Protein AF-A0AAV8Z8L3-F1 (afdb_monomer_lite)

pLDDT: mean 83.29, std 12.84, range [48.53, 96.62]

InterPro domains:
  IPR011016 Zinc finger, RING-CH-type [PF12906] (12-58)
  IPR011016 Zinc finger, RING-CH-type [PS51292] (4-65)
  IPR011016 Zinc finger, RING-CH-type [SM00744] (11-59)
  IPR013083 Zinc finger, RING/FYVE/PHD-type [G3DSA:3.30.40.10] (1-70)

Secondary structure (DSSP, 8-state):
----------B-TTT--B--SSS-EE--S---GGGG-EEHHHHHHHHHHH--SB-TTT-PBP-------TT--SS--HHHHHHHHHHHHHHHHHHHHHHHHHHHHHHHHHHHHHHHH--

Radius of gyration: 32.89 Å; chains: 1; bounding box: 96×31×73 Å

Structure (mmCIF, N/CA/C/O backbone):
data_AF-A0AAV8Z8L3-F1
#
_entry.id   AF-A0AAV8Z8L3-F1
#
loop_
_atom_site.group_PDB
_atom_site.id
_atom_site.type_symbol
_atom_site.label_atom_id
_atom_site.label_alt_id
_atom_site.label_comp_id
_atom_site.label_asym_id
_atom_site.label_entity_id
_atom_site.label_seq_id
_atom_site.pdbx_PDB_ins_code
_atom_site.Cartn_x
_atom_site.Cartn_y
_atom_site.Cartn_z
_atom_site.occupancy
_atom_site.B_iso_or_equiv
_atom_site.auth_seq_id
_atom_site.auth_comp_id
_atom_site.auth_asym_id
_atom_site.auth_atom_id
_atom_site.pdbx_PDB_model_num
ATOM 1 N N . MET A 1 1 ? -46.741 10.406 23.860 1.00 54.00 1 MET A N 1
ATOM 2 C CA . MET A 1 1 ? -45.424 9.819 24.178 1.00 54.00 1 MET A CA 1
ATOM 3 C C . MET A 1 1 ? -45.248 8.642 23.244 1.00 54.00 1 MET A C 1
ATOM 5 O O . MET A 1 1 ? -46.068 7.737 23.298 1.00 54.00 1 MET A O 1
ATOM 9 N N . MET A 1 2 ? -44.289 8.732 22.327 1.00 53.88 2 MET A N 1
ATOM 10 C CA . MET A 1 2 ? -43.944 7.680 21.370 1.00 53.88 2 MET A CA 1
ATOM 11 C C . MET A 1 2 ? -42.440 7.464 21.553 1.00 53.88 2 MET A C 1
ATOM 13 O O . MET A 1 2 ? -41.637 8.241 21.046 1.00 53.88 2 MET A O 1
ATOM 17 N N . ASP A 1 3 ? -42.080 6.503 22.395 1.00 55.12 3 ASP A N 1
ATOM 18 C CA . ASP A 1 3 ? -40.710 6.010 22.525 1.00 55.12 3 ASP A CA 1
ATOM 19 C C . ASP A 1 3 ? -40.497 4.872 21.516 1.00 55.12 3 ASP A C 1
ATOM 21 O O . ASP A 1 3 ? -41.433 4.127 21.230 1.00 55.12 3 ASP A O 1
ATOM 25 N N . SER A 1 4 ? -39.249 4.718 21.055 1.00 57.56 4 SER A N 1
ATOM 26 C CA . SER A 1 4 ? -38.677 3.641 20.217 1.00 57.56 4 SER A CA 1
ATOM 27 C C . SER A 1 4 ? -38.770 3.771 18.685 1.00 57.56 4 SER A C 1
ATOM 29 O O . SER A 1 4 ? -39.607 3.159 18.046 1.00 57.56 4 SER A O 1
ATOM 31 N N . GLU A 1 5 ? -37.843 4.541 18.102 1.00 48.53 5 GLU A N 1
ATOM 32 C CA . GLU A 1 5 ? -36.784 4.047 17.193 1.00 48.53 5 GLU A CA 1
ATOM 33 C C . GLU A 1 5 ? -35.684 5.122 17.139 1.00 48.53 5 GLU A C 1
ATOM 35 O O . GLU A 1 5 ? -35.530 5.861 16.170 1.00 48.53 5 GLU A O 1
ATOM 40 N N . VAL A 1 6 ? -34.922 5.272 18.230 1.00 49.34 6 VAL A N 1
ATOM 41 C CA . VAL A 1 6 ? -33.631 5.962 18.129 1.00 49.34 6 VAL A CA 1
ATOM 42 C C . VAL A 1 6 ? -32.754 5.022 17.318 1.00 49.34 6 VAL A C 1
ATOM 44 O O . VAL A 1 6 ? -32.194 4.073 17.867 1.00 49.34 6 VAL A O 1
ATOM 47 N N . SER A 1 7 ? -32.684 5.244 16.006 1.00 52.16 7 SER A N 1
ATOM 48 C CA . SER A 1 7 ? -31.630 4.703 15.161 1.00 52.16 7 SER A CA 1
ATOM 49 C C . SER A 1 7 ? -30.315 5.184 15.763 1.00 52.16 7 SER A C 1
ATOM 51 O O . SER A 1 7 ? -29.852 6.290 15.489 1.00 52.16 7 SER A O 1
ATOM 53 N N . ASN A 1 8 ? -29.760 4.390 16.676 1.00 58.81 8 ASN A N 1
ATOM 54 C CA . ASN A 1 8 ? -28.467 4.616 17.296 1.00 58.81 8 ASN A CA 1
ATOM 55 C C . ASN A 1 8 ? -27.415 4.273 16.241 1.00 58.81 8 ASN A C 1
ATOM 57 O O . ASN A 1 8 ? -26.726 3.260 16.330 1.00 58.81 8 ASN A O 1
ATOM 61 N N . ALA A 1 9 ? -27.426 5.054 15.159 1.00 73.94 9 ALA A N 1
ATOM 62 C CA . ALA A 1 9 ? -26.503 4.930 14.062 1.00 73.94 9 ALA A CA 1
ATOM 63 C C . ALA A 1 9 ? -25.121 5.126 14.662 1.00 73.94 9 ALA A C 1
ATOM 65 O O . ALA A 1 9 ? -24.830 6.143 15.298 1.00 73.94 9 ALA A O 1
ATOM 66 N N . ASP A 1 10 ? -24.289 4.105 14.518 1.00 87.31 10 ASP A N 1
ATOM 67 C CA . ASP A 1 10 ? -22.917 4.195 14.958 1.00 87.31 10 ASP A CA 1
ATOM 68 C C . ASP A 1 10 ? -22.260 5.385 14.243 1.00 87.31 10 ASP A C 1
ATOM 70 O O . ASP A 1 10 ? -22.430 5.585 13.039 1.00 87.31 10 ASP A O 1
ATOM 74 N N . ILE A 1 11 ? -21.536 6.213 14.997 1.00 92.44 11 ILE A N 1
ATOM 75 C CA . ILE A 1 11 ? -20.855 7.405 14.481 1.00 92.44 11 ILE A CA 1
ATOM 76 C C . ILE A 1 11 ? -19.347 7.251 14.622 1.00 92.44 11 ILE A C 1
ATOM 78 O O . ILE A 1 11 ? -18.839 6.666 15.578 1.00 92.44 11 ILE A O 1
ATOM 82 N N . CYS A 1 12 ? -18.593 7.828 13.692 1.00 93.69 12 CYS A N 1
ATOM 83 C CA . CYS A 1 12 ? -17.138 7.835 13.773 1.00 93.69 12 CYS A CA 1
ATOM 84 C C . CYS A 1 12 ? -16.642 8.658 14.972 1.00 93.69 12 CYS A C 1
ATOM 86 O O . CYS A 1 12 ? -16.905 9.860 15.050 1.00 93.69 12 CYS A O 1
ATOM 88 N N . ARG A 1 13 ? -15.779 8.075 15.816 1.00 92.06 13 ARG A N 1
ATOM 89 C CA . ARG A 1 13 ? -15.190 8.756 16.990 1.00 92.06 13 ARG A CA 1
ATOM 90 C C . ARG A 1 13 ? -14.388 10.028 16.666 1.00 92.06 13 ARG A C 1
ATOM 92 O O . ARG A 1 13 ? -14.223 10.880 17.530 1.00 92.06 13 ARG A O 1
ATOM 99 N N . VAL A 1 14 ? -13.854 10.135 15.442 1.00 91.88 14 VAL A N 1
ATOM 100 C CA . VAL A 1 14 ? -13.010 11.262 14.996 1.00 91.88 14 VAL A CA 1
ATOM 101 C C . VAL A 1 14 ? -13.840 12.382 14.366 1.00 91.88 14 VAL A C 1
ATOM 103 O O . VAL A 1 14 ? -13.852 13.494 14.879 1.00 91.88 14 VAL A O 1
ATOM 106 N N . CYS A 1 15 ? -14.543 12.107 13.262 1.00 93.88 15 CYS A N 1
ATOM 107 C CA . CYS A 1 15 ? -15.282 13.134 12.520 1.00 93.88 15 CYS A CA 1
ATOM 108 C C . CYS A 1 15 ? -16.745 13.306 12.952 1.00 93.88 15 CYS A C 1
ATOM 110 O O . CYS A 1 15 ? -17.406 14.209 12.453 1.00 93.88 15 CYS A O 1
ATOM 112 N N . ARG A 1 16 ? -17.256 12.453 13.855 1.00 92.06 16 ARG A N 1
ATOM 113 C CA . ARG A 1 16 ? -18.640 12.485 14.367 1.00 92.06 16 ARG A CA 1
ATOM 114 C C . ARG A 1 16 ? -19.719 12.368 13.284 1.00 92.06 16 ARG A C 1
ATOM 116 O O . ARG A 1 16 ? -20.827 12.850 13.466 1.00 92.06 16 ARG A O 1
ATOM 123 N N . SER A 1 17 ? -19.387 11.734 12.163 1.00 91.88 17 SER A N 1
ATOM 124 C CA . SER A 1 17 ? -20.322 11.450 11.070 1.00 91.88 17 SER A CA 1
ATOM 125 C C . SER A 1 17 ? -20.689 9.970 11.062 1.00 91.88 17 SER A C 1
ATOM 127 O O . SER A 1 17 ? -19.863 9.136 11.448 1.00 91.88 17 SER A O 1
ATOM 129 N N . GLU A 1 18 ? -21.898 9.670 10.604 1.00 92.50 18 GLU A N 1
ATOM 130 C CA . GLU A 1 18 ? -22.384 8.311 10.353 1.00 92.50 18 GLU A CA 1
ATOM 131 C C . GLU A 1 18 ? -21.614 7.645 9.204 1.00 92.50 18 GLU A C 1
ATOM 133 O O . GLU A 1 18 ? -21.018 8.319 8.356 1.00 92.50 18 GLU A O 1
ATOM 138 N N . GLY A 1 19 ? -21.624 6.313 9.190 1.00 89.38 19 GLY A N 1
ATOM 139 C CA . GLY A 1 19 ? -21.077 5.523 8.092 1.00 89.38 19 GLY A CA 1
ATOM 140 C C . GLY A 1 19 ? -22.042 5.478 6.916 1.00 89.38 19 GLY A C 1
ATOM 141 O O . GLY A 1 19 ? -23.221 5.187 7.091 1.00 89.38 19 GLY A O 1
ATOM 142 N N . VAL A 1 20 ? -21.531 5.714 5.711 1.00 89.12 20 VAL A N 1
ATOM 143 C CA . VAL A 1 20 ? -22.289 5.581 4.455 1.00 89.12 20 VAL A CA 1
ATOM 144 C C . VAL A 1 20 ? -21.739 4.417 3.633 1.00 89.12 20 VAL A C 1
ATOM 146 O O . VAL A 1 20 ? -20.626 3.966 3.884 1.00 89.12 20 VAL A O 1
ATOM 149 N N . ALA A 1 21 ? -22.486 3.924 2.641 1.00 86.44 21 ALA A N 1
ATOM 150 C CA . ALA A 1 21 ? -22.069 2.767 1.834 1.00 86.44 21 ALA A CA 1
ATOM 151 C C . ALA A 1 21 ? -20.683 2.939 1.177 1.00 86.44 21 ALA A C 1
ATOM 153 O O . ALA A 1 21 ? -19.920 1.982 1.098 1.00 86.44 21 ALA A O 1
ATOM 154 N N . ASP A 1 22 ? -20.349 4.163 0.760 1.00 88.38 22 ASP A N 1
ATOM 155 C CA . ASP A 1 22 ? -19.051 4.516 0.164 1.00 88.38 22 ASP A CA 1
ATOM 156 C C . ASP A 1 22 ? -17.939 4.724 1.212 1.00 88.38 22 ASP A C 1
ATOM 158 O O . ASP A 1 22 ? -16.761 4.480 0.964 1.00 88.38 22 ASP A O 1
ATOM 162 N N . ARG A 1 23 ? -18.318 5.117 2.434 1.00 88.06 23 ARG A N 1
ATOM 163 C CA . ARG A 1 23 ? -17.401 5.356 3.553 1.00 88.06 23 ARG A CA 1
ATOM 164 C C . ARG A 1 23 ? -17.905 4.667 4.824 1.00 88.06 23 ARG A C 1
ATOM 166 O O . ARG A 1 23 ? -18.388 5.341 5.739 1.00 88.06 23 ARG A O 1
ATOM 173 N N . PRO A 1 24 ? -17.819 3.329 4.890 1.00 90.75 24 PRO A N 1
ATOM 174 C CA . PRO A 1 24 ? -18.330 2.568 6.022 1.00 90.75 24 PRO A CA 1
ATOM 175 C C . PRO A 1 24 ? -17.507 2.786 7.301 1.00 90.75 24 PRO A C 1
ATOM 177 O O . PRO A 1 24 ? -16.336 3.186 7.278 1.00 90.75 24 PRO A O 1
ATOM 180 N N . LEU A 1 25 ? -18.143 2.509 8.441 1.00 91.44 25 LEU A N 1
ATOM 181 C CA . LEU A 1 25 ? -17.509 2.490 9.759 1.00 91.44 25 LEU A CA 1
ATOM 182 C C . LEU A 1 25 ? -16.976 1.096 10.075 1.00 91.44 25 LEU A C 1
ATOM 184 O O . LEU A 1 25 ? -17.617 0.090 9.785 1.00 91.44 25 LEU A O 1
ATOM 188 N N . PHE A 1 26 ? -15.829 1.049 10.745 1.00 90.06 26 PHE A N 1
ATOM 189 C CA . PHE A 1 26 ? -15.189 -0.194 11.165 1.00 90.06 26 PHE A CA 1
ATOM 190 C C . PHE A 1 26 ? -14.803 -0.143 12.642 1.00 90.06 26 PHE A C 1
ATOM 192 O O . PHE A 1 26 ? -14.708 0.934 13.234 1.00 90.06 26 PHE A O 1
ATOM 199 N N . HIS A 1 27 ? -14.536 -1.317 13.218 1.00 90.38 27 HIS A N 1
ATOM 200 C CA . HIS A 1 27 ? -14.110 -1.490 14.607 1.00 90.38 27 HIS A CA 1
ATOM 201 C C . HIS A 1 27 ? -12.676 -2.065 14.691 1.00 90.38 27 HIS A C 1
ATOM 203 O O . HIS A 1 27 ? -12.470 -3.259 14.904 1.00 90.38 27 HIS A O 1
ATOM 209 N N . PRO A 1 28 ? -11.628 -1.242 14.515 1.00 90.00 28 PRO A N 1
ATOM 210 C CA . PRO A 1 28 ? -10.243 -1.713 14.415 1.00 90.00 28 PRO A CA 1
ATOM 211 C C . PRO A 1 28 ? -9.615 -2.067 15.777 1.00 90.00 28 PRO A C 1
ATOM 213 O O . PRO A 1 28 ? -8.438 -2.418 15.843 1.00 90.00 28 PRO A O 1
ATOM 216 N N . CYS A 1 29 ? -10.354 -1.914 16.878 1.00 90.69 29 CYS A N 1
ATOM 217 C CA . CYS A 1 29 ? -9.889 -2.179 18.233 1.00 90.69 29 CYS A CA 1
ATOM 218 C C . CYS A 1 29 ? -10.984 -2.832 19.085 1.00 90.69 29 CYS A C 1
ATOM 220 O O . CYS A 1 29 ? -12.162 -2.817 18.740 1.00 90.69 29 CYS A O 1
ATOM 222 N N . ILE A 1 30 ? -10.585 -3.356 20.243 1.00 90.12 30 ILE A N 1
ATOM 223 C CA . ILE A 1 30 ? -11.469 -4.040 21.201 1.00 90.12 30 ILE A CA 1
ATOM 224 C C . ILE A 1 30 ? -12.216 -3.087 22.152 1.00 90.12 30 ILE A C 1
ATOM 226 O O . ILE A 1 30 ? -12.691 -3.508 23.203 1.00 90.12 30 ILE A O 1
ATOM 230 N N . CYS A 1 31 ? -12.272 -1.790 21.838 1.00 90.75 31 CYS A N 1
ATOM 231 C CA . CYS A 1 31 ? -13.021 -0.846 22.666 1.00 90.75 31 CYS A CA 1
ATOM 232 C C . CYS A 1 31 ? -14.524 -1.166 22.634 1.00 90.75 31 CYS A C 1
ATOM 234 O O . CYS A 1 31 ? -15.043 -1.710 21.659 1.00 90.75 31 CYS A O 1
ATOM 236 N N . THR A 1 32 ? -15.233 -0.804 23.698 1.00 90.00 32 THR A N 1
ATOM 237 C CA . THR A 1 32 ? -16.680 -1.009 23.828 1.00 90.00 32 THR A CA 1
ATOM 238 C C . THR A 1 32 ? -17.442 0.303 23.628 1.00 90.00 32 THR A C 1
ATOM 240 O O . THR A 1 32 ? -16.879 1.391 23.732 1.00 90.00 32 THR A O 1
ATOM 243 N N . GLY A 1 33 ? -18.735 0.212 23.306 1.00 88.00 33 GLY A N 1
ATOM 244 C CA . GLY A 1 33 ? -19.578 1.385 23.048 1.00 88.00 33 GLY A CA 1
ATOM 245 C C . GLY A 1 33 ? -19.270 2.088 21.721 1.00 88.00 33 GLY A C 1
ATOM 246 O O . GLY A 1 33 ? -18.736 1.480 20.794 1.00 88.00 33 GLY A O 1
ATOM 247 N N . SER A 1 34 ? -19.612 3.375 21.629 1.00 86.69 34 SER A N 1
ATOM 248 C CA . SER A 1 34 ? -19.504 4.180 20.401 1.00 86.69 34 SER A CA 1
ATOM 249 C C . SER A 1 34 ? -18.064 4.506 19.990 1.00 86.69 34 SER A C 1
ATOM 251 O O . SER A 1 34 ? -17.800 4.790 18.825 1.00 86.69 34 SER A O 1
ATOM 253 N N . ILE A 1 35 ? -17.100 4.422 20.913 1.00 89.00 35 ILE A N 1
ATOM 254 C CA . ILE A 1 35 ? -15.705 4.802 20.642 1.00 89.00 35 ILE A CA 1
ATOM 255 C C . ILE A 1 35 ? -14.953 3.794 19.766 1.00 89.00 35 ILE A C 1
ATOM 257 O O . ILE A 1 35 ? -13.874 4.105 19.260 1.00 89.00 35 ILE A O 1
ATOM 261 N N . LYS A 1 36 ? -15.510 2.592 19.578 1.00 90.81 36 LYS A N 1
ATOM 262 C CA . LYS A 1 36 ? -14.925 1.555 18.722 1.00 90.81 36 LYS A CA 1
ATOM 263 C C . LYS A 1 36 ? -15.056 1.877 17.233 1.00 90.81 36 LYS A C 1
ATOM 265 O O . LYS A 1 36 ? -14.255 1.378 16.452 1.00 90.81 36 LYS A O 1
ATOM 270 N N . TRP A 1 37 ? -16.028 2.707 16.848 1.00 92.19 37 TRP A N 1
ATOM 271 C CA . TRP A 1 37 ? -16.361 2.977 15.451 1.00 92.19 37 TRP A CA 1
ATOM 272 C C . TRP A 1 37 ? -15.539 4.121 14.862 1.00 92.19 37 TRP A C 1
ATOM 274 O O . TRP A 1 37 ? -15.441 5.217 15.425 1.00 92.19 37 TRP A O 1
ATOM 284 N N . ILE A 1 38 ? -14.939 3.878 13.698 1.00 92.56 38 ILE A N 1
ATOM 285 C CA . ILE A 1 38 ? -14.115 4.860 12.989 1.00 92.56 38 ILE A CA 1
ATOM 286 C C . ILE A 1 38 ? -14.105 4.579 11.482 1.00 92.56 38 ILE A C 1
ATOM 288 O O . ILE A 1 38 ? -14.122 3.426 11.056 1.00 92.56 38 ILE A O 1
ATOM 292 N N . HIS A 1 39 ? -14.055 5.632 10.664 1.00 93.25 39 HIS A N 1
ATOM 293 C CA . HIS A 1 39 ? -13.827 5.490 9.223 1.00 93.25 39 HIS A CA 1
ATOM 294 C C . HIS A 1 39 ? -12.385 5.067 8.932 1.00 93.25 39 HIS A C 1
ATOM 296 O O . HIS A 1 39 ? -11.456 5.496 9.624 1.00 93.25 39 HIS A O 1
ATOM 302 N N . GLN A 1 40 ? -12.181 4.321 7.845 1.00 90.56 40 GLN A N 1
ATOM 303 C CA . GLN A 1 40 ? -10.847 3.919 7.390 1.00 90.56 40 GLN A CA 1
ATOM 304 C C . GLN A 1 40 ? -9.918 5.131 7.187 1.00 90.56 40 GLN A C 1
ATOM 306 O O . GLN A 1 40 ? -8.796 5.153 7.691 1.00 90.56 40 GLN A O 1
ATOM 311 N N . GLU A 1 41 ? -10.405 6.177 6.518 1.00 91.62 41 GLU A N 1
ATOM 312 C CA . GLU A 1 41 ? -9.661 7.420 6.273 1.00 91.62 41 GLU A CA 1
ATOM 313 C C . GLU A 1 41 ? -9.305 8.155 7.568 1.00 91.62 41 GLU A C 1
ATOM 315 O O . GLU A 1 41 ? -8.159 8.560 7.765 1.00 91.62 41 GLU A O 1
ATOM 320 N N . CYS A 1 42 ? -10.275 8.294 8.481 1.00 92.69 42 CYS A N 1
ATOM 321 C CA . CYS A 1 42 ? -10.068 8.961 9.763 1.00 92.69 42 CYS A CA 1
ATOM 322 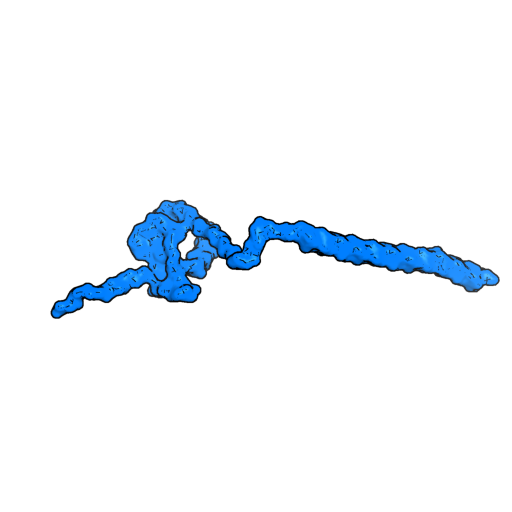C C . CYS A 1 42 ? -9.026 8.229 10.612 1.00 92.69 42 CYS A C 1
ATOM 324 O O . CYS A 1 42 ? -8.195 8.873 11.249 1.00 92.69 42 CYS A O 1
ATOM 326 N N . LEU A 1 43 ? -9.047 6.894 10.605 1.00 91.94 43 LEU A N 1
ATOM 327 C CA . LEU A 1 43 ? -8.057 6.081 11.301 1.00 91.94 43 LEU A CA 1
ATOM 328 C C . LEU A 1 43 ? -6.665 6.242 10.680 1.00 91.94 43 LEU A C 1
ATOM 330 O O . LEU A 1 43 ? -5.703 6.484 11.407 1.00 91.94 43 LEU A O 1
ATOM 334 N N . MET A 1 44 ? -6.548 6.166 9.351 1.00 90.81 44 MET A N 1
ATOM 335 C CA . MET A 1 44 ? -5.271 6.370 8.655 1.00 90.81 44 MET A CA 1
ATOM 336 C C . MET A 1 44 ? -4.688 7.757 8.930 1.00 90.81 44 MET A C 1
ATOM 338 O O . MET A 1 44 ? -3.503 7.876 9.247 1.00 90.81 44 MET A O 1
ATOM 342 N N . GLN A 1 45 ? -5.516 8.798 8.870 1.00 92.12 45 GLN A N 1
ATOM 343 C CA . GLN A 1 45 ? -5.089 10.163 9.160 1.00 92.12 45 GLN A CA 1
ATOM 344 C C . GLN A 1 45 ? -4.666 10.324 10.626 1.00 92.12 45 GLN A C 1
ATOM 346 O O . GLN A 1 45 ? -3.628 10.921 10.913 1.00 92.12 45 GLN A O 1
ATOM 351 N N . TRP A 1 46 ? -5.418 9.732 11.557 1.00 90.75 46 TRP A N 1
ATOM 352 C CA . TRP A 1 46 ? -5.075 9.725 12.977 1.00 90.75 46 TRP A CA 1
ATOM 353 C C . TRP A 1 46 ? -3.720 9.061 13.251 1.00 90.75 46 TRP A C 1
ATOM 355 O O . TRP A 1 46 ? -2.895 9.617 13.979 1.00 90.75 46 TRP A O 1
ATOM 365 N N . MET A 1 47 ? -3.450 7.896 12.655 1.00 90.81 47 MET A N 1
ATOM 366 C CA . MET A 1 47 ? -2.163 7.202 12.807 1.00 90.81 47 MET A CA 1
ATOM 367 C C . MET A 1 47 ? -1.003 8.008 12.218 1.00 90.81 47 MET A C 1
ATOM 369 O O . MET A 1 47 ? 0.064 8.070 12.826 1.00 90.81 47 MET A O 1
ATOM 373 N N . ARG A 1 48 ? -1.214 8.675 11.073 1.00 89.75 48 ARG A N 1
ATOM 374 C CA . ARG A 1 48 ? -0.205 9.550 10.452 1.00 89.75 48 ARG A CA 1
ATOM 375 C C . ARG A 1 48 ? 0.195 10.703 11.371 1.00 89.75 48 ARG A C 1
ATOM 377 O O . ARG A 1 48 ? 1.385 10.965 11.518 1.00 89.75 48 ARG A O 1
ATOM 384 N N . TYR A 1 49 ? -0.773 11.360 12.012 1.00 91.44 49 TYR A N 1
ATOM 385 C CA . TYR A 1 49 ? -0.489 12.463 12.935 1.00 91.44 49 TYR A CA 1
ATOM 386 C C . TYR A 1 49 ? 0.076 11.995 14.278 1.00 91.44 49 TYR A C 1
ATOM 388 O O . TYR A 1 49 ? 1.051 12.559 14.768 1.00 91.44 49 TYR A O 1
ATOM 396 N N . SER A 1 50 ? -0.520 10.964 14.880 1.00 91.00 50 SER A N 1
ATOM 397 C CA . SER A 1 50 ? -0.123 10.483 16.211 1.00 91.00 50 SER A CA 1
ATOM 398 C C . SER A 1 50 ? 1.156 9.642 16.202 1.00 91.00 50 SER A C 1
ATOM 400 O O . SER A 1 50 ? 1.774 9.479 17.253 1.00 91.00 50 SER A O 1
ATOM 402 N N . ARG A 1 51 ? 1.558 9.106 15.038 1.00 88.88 51 ARG A N 1
ATOM 403 C CA . ARG A 1 51 ? 2.642 8.119 14.870 1.00 88.88 51 ARG A CA 1
ATOM 404 C C . ARG A 1 51 ? 2.473 6.872 15.751 1.00 88.88 51 ARG A C 1
ATOM 406 O O . ARG A 1 51 ? 3.456 6.255 16.154 1.00 88.88 51 ARG A O 1
ATOM 413 N N . LYS A 1 52 ? 1.227 6.501 16.060 1.00 88.00 52 LYS A N 1
ATOM 414 C CA . LYS A 1 52 ? 0.881 5.323 16.868 1.00 88.00 52 LYS A CA 1
ATOM 415 C C . LYS A 1 52 ? 0.096 4.320 16.032 1.00 88.00 52 LYS A C 1
ATOM 417 O O . LYS A 1 52 ? -0.911 4.665 15.425 1.00 88.00 52 LYS A O 1
ATOM 422 N N . GLU A 1 53 ? 0.533 3.064 16.062 1.00 87.62 53 GLU A N 1
ATOM 423 C CA . GLU A 1 53 ? -0.125 1.930 15.387 1.00 87.62 53 GLU A CA 1
ATOM 424 C C . GLU A 1 53 ? -1.028 1.111 16.332 1.00 87.62 53 GLU A C 1
ATOM 426 O O . GLU A 1 53 ? -1.444 -0.006 16.024 1.00 87.62 53 GLU A O 1
ATOM 431 N N . TYR A 1 54 ? -1.313 1.650 17.516 1.00 91.00 54 TYR A N 1
ATOM 432 C CA . TYR A 1 54 ? -2.128 1.025 18.550 1.00 91.00 54 TYR A CA 1
ATOM 433 C C . TY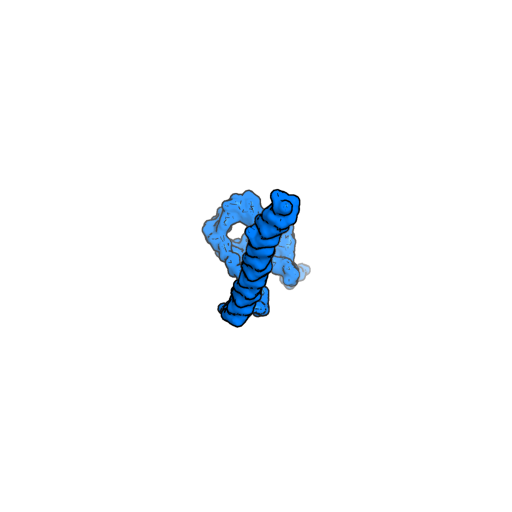R A 1 54 ? -3.222 1.980 19.016 1.00 91.00 54 TYR A C 1
ATOM 435 O O . TYR A 1 54 ? -3.077 3.205 18.970 1.00 91.00 54 TYR A O 1
ATOM 443 N N . CYS A 1 55 ? -4.326 1.411 19.488 1.00 91.19 55 CYS A N 1
ATOM 444 C CA . CYS A 1 55 ? -5.389 2.172 20.116 1.00 91.19 55 CYS A CA 1
ATOM 445 C C . CYS A 1 55 ? -4.887 2.791 21.425 1.00 91.19 55 CYS A C 1
ATOM 447 O O . CYS A 1 55 ? -4.366 2.098 22.292 1.00 91.19 55 CYS A O 1
ATOM 449 N N . GLU A 1 56 ? -5.088 4.094 21.589 1.00 89.62 56 GLU A N 1
ATOM 450 C CA . GLU A 1 56 ? -4.657 4.846 22.774 1.00 89.62 56 GLU A CA 1
ATOM 451 C C . GLU A 1 56 ? -5.435 4.515 24.054 1.00 89.62 56 GLU A C 1
ATOM 453 O O . GLU A 1 56 ? -4.988 4.863 25.140 1.00 89.62 56 GLU A O 1
ATOM 458 N N . LEU A 1 57 ? -6.589 3.854 23.924 1.00 90.75 57 LEU A N 1
ATOM 459 C CA . LEU A 1 57 ? -7.472 3.523 25.042 1.00 90.75 57 LEU A CA 1
ATOM 460 C C . LEU A 1 57 ? -7.260 2.090 25.523 1.00 90.75 57 LEU A C 1
ATOM 462 O O . LEU A 1 57 ? -7.063 1.858 26.708 1.00 90.75 57 LEU A O 1
ATOM 466 N N . CYS A 1 58 ? -7.297 1.124 24.601 1.00 90.81 58 CYS A N 1
ATOM 467 C CA . CYS A 1 58 ? -7.188 -0.295 24.942 1.00 90.81 58 CYS A CA 1
ATOM 468 C C . CYS A 1 58 ? -5.820 -0.917 24.631 1.00 90.81 58 CYS A C 1
ATOM 470 O O . CYS A 1 58 ? -5.621 -2.096 24.903 1.00 90.81 58 CYS A O 1
ATOM 472 N N . GLY A 1 59 ? -4.891 -0.181 24.010 1.00 88.81 59 GLY A N 1
ATOM 473 C CA . GLY A 1 59 ? -3.557 -0.681 23.652 1.00 88.81 59 GLY A CA 1
ATOM 474 C C . GLY A 1 59 ? -3.527 -1.707 22.512 1.00 88.81 59 GLY A C 1
ATOM 475 O O . GLY A 1 59 ? -2.449 -2.131 22.102 1.00 88.81 59 GLY A O 1
ATOM 476 N N . HIS A 1 60 ? -4.680 -2.107 21.966 1.00 89.56 60 HIS A N 1
ATOM 477 C CA . HIS A 1 60 ? -4.748 -3.085 20.882 1.00 89.56 60 HIS A CA 1
ATOM 478 C C . HIS A 1 60 ? -4.132 -2.531 19.591 1.00 89.56 60 HIS A C 1
ATOM 480 O O . HIS A 1 60 ? -4.441 -1.406 19.188 1.00 89.56 60 HIS A O 1
ATOM 486 N N . ARG A 1 61 ? -3.279 -3.324 18.933 1.00 86.62 61 ARG A N 1
ATOM 487 C CA . ARG A 1 61 ? -2.679 -2.969 17.641 1.00 86.62 61 ARG A CA 1
ATOM 488 C C . ARG A 1 61 ? -3.760 -2.962 16.563 1.00 86.62 61 ARG A C 1
ATOM 490 O O . ARG A 1 61 ? -4.523 -3.916 16.456 1.00 86.62 61 ARG A O 1
ATOM 497 N N . PHE A 1 62 ? -3.820 -1.903 15.764 1.00 85.44 62 PHE A N 1
ATOM 498 C CA . PHE A 1 62 ? -4.771 -1.851 14.657 1.00 85.44 62 PHE A CA 1
ATOM 499 C C . PHE A 1 62 ? -4.388 -2.899 13.598 1.00 85.44 62 PHE A C 1
ATOM 501 O O . PHE A 1 62 ? -3.244 -2.931 13.142 1.00 85.44 62 PHE A O 1
ATOM 508 N N . SER A 1 63 ? -5.328 -3.768 13.218 1.00 68.62 63 SER A N 1
ATOM 509 C CA . SER A 1 63 ? -5.117 -4.785 12.179 1.00 68.62 63 SER A CA 1
ATOM 510 C C . SER A 1 63 ? -5.646 -4.276 10.839 1.00 68.62 63 SER A C 1
ATOM 512 O O . SER A 1 63 ? -6.850 -4.080 10.684 1.00 68.62 63 SER A O 1
ATOM 514 N N . PHE A 1 64 ? -4.752 -4.047 9.875 1.00 68.94 64 PHE A N 1
ATOM 515 C CA . PHE A 1 64 ? -5.116 -3.701 8.501 1.00 68.94 64 PHE A CA 1
ATOM 516 C C . PHE A 1 64 ? -4.871 -4.912 7.612 1.00 68.94 64 PHE A C 1
ATOM 518 O O . PHE A 1 64 ? -3.724 -5.271 7.346 1.00 68.94 64 PHE A O 1
ATOM 525 N N . THR A 1 65 ? -5.937 -5.545 7.132 1.00 59.38 65 THR A N 1
ATOM 526 C CA . THR A 1 65 ? -5.824 -6.487 6.019 1.00 59.38 65 THR A CA 1
ATOM 527 C C . THR A 1 65 ? -5.708 -5.674 4.730 1.00 59.38 65 THR A C 1
ATOM 529 O O . THR A 1 65 ? -6.629 -4.909 4.434 1.00 59.38 65 THR A O 1
ATOM 532 N N . PRO A 1 66 ? -4.607 -5.776 3.967 1.00 59.03 66 PRO A N 1
ATOM 533 C CA . PRO A 1 66 ? -4.510 -5.097 2.680 1.00 59.03 66 PRO A CA 1
ATOM 534 C C . PRO A 1 66 ? -5.666 -5.537 1.771 1.00 59.03 66 PRO A C 1
ATOM 536 O O . PRO A 1 66 ? -5.894 -6.731 1.577 1.00 59.03 66 PRO A O 1
ATOM 539 N N . ILE A 1 67 ? -6.399 -4.565 1.223 1.00 61.56 67 ILE A N 1
ATOM 540 C CA . ILE A 1 67 ? -7.413 -4.811 0.195 1.00 61.56 67 ILE A CA 1
ATOM 541 C C . ILE A 1 67 ? -6.656 -5.036 -1.115 1.00 61.56 67 ILE A C 1
ATOM 543 O O . ILE A 1 67 ? -6.255 -4.088 -1.789 1.00 61.56 67 ILE A O 1
ATOM 547 N N . TYR A 1 68 ? -6.392 -6.298 -1.444 1.00 55.09 68 TYR A N 1
ATOM 548 C CA . TYR A 1 68 ? -5.954 -6.668 -2.786 1.00 55.09 68 TYR A CA 1
ATOM 549 C C . TYR A 1 68 ? -7.141 -6.500 -3.737 1.00 55.09 68 TYR A C 1
ATOM 551 O O . TYR A 1 68 ? -8.263 -6.858 -3.377 1.00 55.09 68 TYR A O 1
ATOM 559 N N . SER A 1 69 ? -6.907 -5.948 -4.933 1.00 60.12 69 SER A N 1
ATOM 560 C CA . SER A 1 69 ? -7.926 -5.924 -5.990 1.00 60.12 69 SER A CA 1
ATOM 561 C C . SER A 1 69 ? -8.536 -7.328 -6.129 1.00 60.12 69 SER A C 1
ATOM 563 O O . SER A 1 69 ? -7.768 -8.300 -6.127 1.00 60.12 69 SER A O 1
ATOM 565 N N . PRO A 1 70 ? -9.874 -7.466 -6.220 1.00 63.72 70 PRO A N 1
ATOM 566 C CA . PRO A 1 70 ? -10.533 -8.773 -6.285 1.00 63.72 70 PRO A CA 1
ATOM 567 C C . PRO A 1 70 ? -10.020 -9.643 -7.445 1.00 63.72 70 PRO A C 1
ATOM 569 O O . PRO A 1 70 ? -10.056 -10.868 -7.348 1.00 63.72 70 PRO A O 1
ATOM 572 N N . ASP A 1 71 ? -9.449 -9.022 -8.482 1.00 62.78 71 ASP A N 1
ATOM 573 C CA . ASP A 1 71 ? -8.873 -9.680 -9.658 1.00 62.78 71 ASP A CA 1
ATOM 574 C C . ASP A 1 71 ? -7.356 -9.924 -9.572 1.00 62.78 71 ASP A C 1
ATOM 576 O O . ASP A 1 71 ? -6.677 -10.020 -10.595 1.00 62.78 71 ASP A O 1
ATOM 580 N N . MET A 1 72 ? -6.772 -10.023 -8.371 1.00 63.22 72 MET A N 1
ATOM 581 C CA . MET A 1 72 ? -5.355 -10.380 -8.248 1.00 63.22 72 MET A CA 1
ATOM 582 C C . MET A 1 72 ? -5.160 -11.911 -8.255 1.00 63.22 72 MET A C 1
ATOM 584 O O . MET A 1 72 ? -5.518 -12.589 -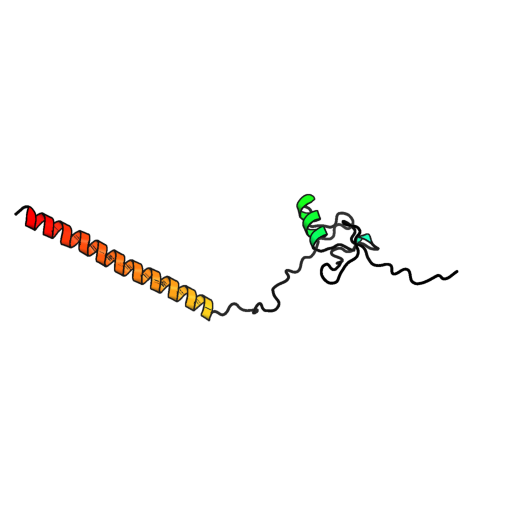7.284 1.00 63.22 72 MET A O 1
ATOM 588 N N . PRO A 1 73 ? -4.552 -12.501 -9.306 1.00 64.00 73 PRO A N 1
ATOM 589 C CA . PRO A 1 73 ? -4.278 -13.931 -9.332 1.00 64.00 73 PRO A CA 1
ATOM 590 C C . PRO A 1 73 ? -3.256 -14.299 -8.247 1.00 64.00 73 PRO A C 1
ATOM 592 O O . PRO A 1 73 ? -2.185 -13.708 -8.147 1.00 64.00 73 PRO A O 1
ATOM 595 N N . ARG A 1 74 ? -3.552 -15.347 -7.462 1.00 60.91 74 ARG A N 1
ATOM 596 C CA . ARG A 1 74 ? -2.724 -15.837 -6.331 1.00 60.91 74 ARG A CA 1
ATOM 597 C C . ARG A 1 74 ? -1.300 -16.295 -6.699 1.00 60.91 74 ARG A C 1
ATOM 599 O O . ARG A 1 74 ? -0.548 -16.717 -5.828 1.00 60.91 74 ARG A O 1
ATOM 606 N N . ARG A 1 75 ? -0.948 -16.286 -7.983 1.00 72.81 75 ARG A N 1
ATOM 607 C CA . ARG A 1 75 ? 0.335 -16.739 -8.523 1.00 72.81 75 ARG A CA 1
ATOM 608 C C . ARG A 1 75 ? 0.678 -15.878 -9.726 1.00 72.81 75 ARG A C 1
ATOM 610 O O . ARG A 1 75 ? -0.081 -15.857 -10.692 1.00 72.81 75 ARG A O 1
ATOM 617 N N . LEU A 1 76 ? 1.800 -15.169 -9.645 1.00 71.25 76 LEU A N 1
ATOM 618 C CA . LEU A 1 76 ? 2.318 -14.397 -10.765 1.00 71.25 76 LEU A CA 1
ATOM 619 C C . LEU A 1 76 ? 2.687 -15.393 -11.880 1.00 71.25 76 LEU A C 1
ATOM 621 O O . LEU A 1 76 ? 3.510 -16.282 -11.637 1.00 71.25 76 LEU A O 1
ATOM 625 N N . PRO A 1 77 ? 2.043 -15.342 -13.057 1.00 78.38 77 PRO A N 1
ATOM 626 C CA . PRO A 1 77 ? 2.287 -16.315 -14.112 1.00 78.38 77 PRO A CA 1
ATOM 627 C C . PRO A 1 77 ? 3.749 -16.231 -14.563 1.00 78.38 77 PRO A C 1
ATOM 629 O O . PRO A 1 77 ? 4.203 -15.223 -15.094 1.00 78.38 77 PRO A O 1
ATOM 632 N N . LEU A 1 78 ? 4.491 -17.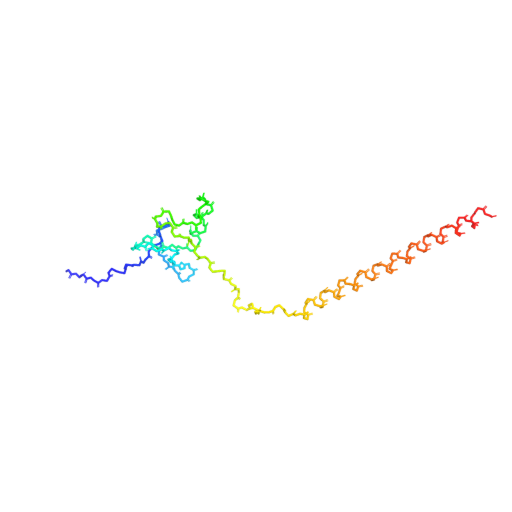330 -14.387 1.00 76.06 78 LEU A N 1
ATOM 633 C CA . LEU A 1 78 ? 5.907 -17.438 -14.770 1.00 76.06 78 LEU A CA 1
ATOM 634 C C . LEU A 1 78 ? 6.157 -17.103 -16.249 1.00 76.06 78 LEU A C 1
ATOM 636 O O . LEU A 1 78 ? 7.257 -16.702 -16.611 1.00 76.06 78 LEU A O 1
ATOM 640 N N . LYS A 1 79 ? 5.129 -17.244 -17.093 1.00 79.69 79 LYS A N 1
ATOM 641 C CA . LYS A 1 79 ? 5.161 -16.884 -18.512 1.00 79.69 79 LYS A CA 1
ATOM 642 C C . LYS A 1 79 ? 5.377 -15.386 -18.724 1.00 79.69 79 LYS A C 1
ATOM 644 O O . LYS A 1 79 ? 6.160 -15.031 -19.594 1.00 79.69 79 LYS A O 1
ATOM 649 N N . ASP A 1 80 ? 4.761 -14.535 -17.905 1.00 83.31 80 ASP A N 1
ATOM 650 C CA . ASP A 1 80 ? 4.889 -13.079 -18.032 1.00 83.31 80 ASP A CA 1
ATOM 651 C C . ASP A 1 80 ? 6.272 -12.617 -17.563 1.00 83.31 80 ASP A C 1
ATOM 653 O O . ASP A 1 80 ? 6.911 -11.785 -18.207 1.00 83.31 80 ASP A O 1
ATOM 657 N N . LEU A 1 81 ? 6.792 -13.239 -16.498 1.00 83.50 81 LEU A N 1
ATOM 658 C CA . LEU A 1 81 ? 8.163 -13.012 -16.042 1.00 83.50 81 LEU A CA 1
ATOM 659 C C . LEU A 1 81 ? 9.189 -13.467 -17.092 1.00 83.50 81 LEU A C 1
ATOM 661 O O . LEU A 1 81 ? 10.123 -12.732 -17.407 1.00 83.50 81 LEU A O 1
ATOM 665 N N . ALA A 1 82 ? 9.009 -14.664 -17.654 1.00 88.88 82 ALA A N 1
ATOM 666 C CA . ALA A 1 82 ? 9.892 -15.199 -18.685 1.00 88.88 82 ALA A CA 1
ATOM 667 C C . ALA A 1 82 ? 9.841 -14.361 -19.969 1.00 88.88 82 ALA A C 1
ATOM 669 O O . ALA A 1 82 ? 10.887 -14.077 -20.547 1.00 88.88 82 ALA A O 1
ATOM 670 N N . ALA A 1 83 ? 8.653 -13.919 -20.390 1.00 88.75 83 ALA A N 1
ATOM 671 C CA . ALA A 1 83 ? 8.484 -13.047 -21.548 1.00 88.75 83 ALA A CA 1
ATOM 672 C C . ALA A 1 83 ? 9.199 -11.702 -21.351 1.00 88.75 83 ALA A C 1
ATOM 674 O O . ALA A 1 83 ? 9.948 -11.284 -22.234 1.00 88.75 83 ALA A O 1
ATOM 675 N N . GLY A 1 84 ? 9.046 -11.071 -20.180 1.00 88.19 84 GLY A N 1
ATOM 676 C CA . GLY A 1 84 ? 9.743 -9.822 -19.854 1.00 88.19 84 GLY A CA 1
ATOM 677 C C . GLY A 1 84 ? 11.266 -9.980 -19.777 1.00 88.19 84 GLY A C 1
ATOM 678 O O . GLY A 1 84 ? 12.018 -9.109 -20.228 1.00 88.19 84 GLY A O 1
ATOM 679 N N . LEU A 1 85 ? 11.749 -11.111 -19.255 1.00 92.69 85 LEU A N 1
ATOM 680 C CA . LEU A 1 85 ? 13.182 -11.403 -19.210 1.00 92.69 85 LEU A CA 1
ATOM 681 C C . LEU A 1 85 ? 13.746 -11.642 -20.619 1.00 92.69 85 LEU A C 1
ATOM 683 O O . LEU A 1 85 ? 14.782 -11.078 -20.969 1.00 92.69 85 LEU A O 1
ATOM 687 N N . LEU A 1 86 ? 13.041 -12.410 -21.454 1.00 94.44 86 LEU A N 1
ATOM 688 C CA . LEU A 1 86 ? 13.431 -12.677 -22.841 1.00 94.44 86 LEU A CA 1
ATOM 689 C C . LEU A 1 86 ? 13.472 -11.400 -23.685 1.00 94.44 86 LEU A C 1
ATOM 691 O O . LEU A 1 86 ? 14.442 -11.196 -24.415 1.00 94.44 86 LEU A O 1
ATOM 695 N N . SER A 1 87 ? 12.479 -10.511 -23.568 1.00 90.38 87 SER A N 1
ATOM 696 C CA . SER A 1 87 ? 12.480 -9.237 -24.302 1.00 90.38 87 SER A CA 1
ATOM 697 C C . SER A 1 87 ? 13.633 -8.326 -23.874 1.00 90.38 87 SER A C 1
ATOM 699 O O . SER A 1 87 ? 14.256 -7.668 -24.713 1.00 90.38 87 SER A O 1
ATOM 701 N N . SER A 1 88 ? 13.959 -8.323 -22.580 1.00 91.88 88 SER A N 1
ATOM 702 C CA . SER A 1 88 ? 15.081 -7.554 -22.028 1.00 91.88 88 SER A CA 1
ATOM 703 C C . SER A 1 88 ? 16.425 -8.080 -22.538 1.00 91.88 88 SER A C 1
ATOM 705 O O . SER A 1 88 ? 17.254 -7.302 -23.015 1.00 91.88 88 SER A O 1
ATOM 707 N N . ILE A 1 89 ? 16.616 -9.405 -22.524 1.00 95.94 89 ILE A N 1
ATOM 708 C CA . ILE A 1 89 ? 17.824 -10.057 -23.051 1.00 95.94 89 ILE A CA 1
ATOM 709 C C . ILE A 1 89 ? 17.959 -9.806 -24.556 1.00 95.94 89 ILE A C 1
ATOM 711 O O . ILE A 1 89 ? 19.026 -9.399 -25.009 1.00 95.94 89 ILE A O 1
ATOM 715 N N . ALA A 1 90 ? 16.888 -9.982 -25.335 1.00 95.69 90 ALA A N 1
ATOM 716 C CA . ALA A 1 90 ? 16.914 -9.758 -26.781 1.00 95.69 90 ALA A CA 1
ATOM 717 C C . ALA A 1 90 ? 17.322 -8.318 -27.133 1.00 95.69 90 ALA A C 1
ATOM 719 O O . ALA A 1 90 ? 18.117 -8.088 -28.047 1.00 95.69 90 ALA A O 1
ATOM 720 N N . THR A 1 91 ? 16.826 -7.347 -26.366 1.00 91.75 91 THR A N 1
ATOM 721 C CA . THR A 1 91 ? 17.163 -5.932 -26.534 1.00 91.75 91 THR A CA 1
ATOM 722 C C . THR A 1 91 ? 18.634 -5.667 -26.207 1.00 91.75 91 THR A C 1
ATOM 724 O O . THR A 1 91 ? 19.335 -5.040 -27.002 1.00 91.75 91 THR A O 1
ATOM 727 N N . ALA A 1 92 ? 19.138 -6.204 -25.092 1.00 94.69 92 ALA A N 1
ATOM 728 C CA . ALA A 1 92 ? 20.547 -6.087 -24.714 1.00 94.69 92 ALA A CA 1
ATOM 729 C C . ALA A 1 92 ? 21.483 -6.702 -25.767 1.00 94.69 92 ALA A C 1
ATOM 731 O O . ALA A 1 92 ? 22.468 -6.081 -26.168 1.00 94.69 92 ALA A O 1
ATOM 732 N N . VAL A 1 93 ? 21.133 -7.886 -26.275 1.00 96.12 93 VAL A N 1
ATOM 733 C CA . VAL A 1 93 ? 21.877 -8.581 -27.333 1.00 96.12 93 VAL A CA 1
ATOM 734 C C . VAL A 1 93 ? 21.906 -7.748 -28.617 1.00 96.12 93 VAL A C 1
ATOM 736 O O . VAL A 1 93 ? 22.976 -7.534 -29.188 1.00 96.12 93 VAL A O 1
ATOM 739 N N . LYS A 1 94 ? 20.760 -7.205 -29.048 1.00 95.06 94 LYS A N 1
ATOM 740 C CA . LYS A 1 94 ? 20.678 -6.319 -30.221 1.00 95.06 94 LYS A CA 1
ATOM 741 C C . LYS A 1 94 ? 21.578 -5.089 -30.068 1.00 95.06 94 LYS A C 1
ATOM 743 O O . LYS A 1 94 ? 22.285 -4.738 -31.013 1.00 95.06 94 LYS A O 1
ATOM 748 N N . TYR A 1 95 ? 21.558 -4.436 -28.906 1.00 95.25 95 TYR A N 1
ATOM 749 C CA . TYR A 1 95 ? 22.420 -3.280 -28.657 1.00 95.25 95 TYR A CA 1
ATOM 750 C C . TYR A 1 95 ? 23.896 -3.660 -28.693 1.00 95.25 95 TYR A C 1
ATOM 752 O O . TYR A 1 95 ? 24.678 -2.980 -29.350 1.00 95.25 95 TYR A O 1
ATOM 760 N N . TRP A 1 96 ? 24.275 -4.771 -28.065 1.00 95.88 96 TRP A N 1
ATOM 761 C CA . TRP A 1 96 ? 25.653 -5.251 -28.082 1.00 95.88 96 TRP A CA 1
ATOM 762 C C . TRP A 1 96 ? 26.165 -5.517 -29.507 1.00 95.88 96 TRP A C 1
ATOM 764 O O . TRP A 1 96 ? 27.244 -5.046 -29.873 1.00 95.88 96 TRP A O 1
ATOM 774 N N . PHE A 1 97 ? 25.366 -6.170 -30.357 1.00 96.62 97 PHE A N 1
ATOM 775 C CA . PHE A 1 97 ? 25.713 -6.364 -31.772 1.00 96.62 97 PHE A CA 1
ATOM 776 C C . PHE A 1 97 ? 25.877 -5.043 -32.529 1.00 96.62 97 PHE A C 1
ATOM 778 O O . PHE A 1 97 ? 26.807 -4.888 -33.317 1.00 96.62 97 PHE A O 1
ATOM 785 N N . HIS A 1 98 ? 25.008 -4.067 -32.273 1.00 95.00 98 HIS A N 1
ATOM 786 C CA . HIS A 1 98 ? 25.135 -2.753 -32.894 1.00 95.00 98 HIS A CA 1
ATOM 787 C C . HIS A 1 98 ? 26.433 -2.054 -32.460 1.00 95.00 98 HIS A C 1
ATOM 789 O O . HIS A 1 98 ? 27.193 -1.584 -33.305 1.00 95.00 98 HIS A O 1
ATOM 795 N N . TYR A 1 99 ? 26.720 -2.011 -31.156 1.00 94.62 99 TYR A N 1
ATOM 796 C CA . TYR A 1 99 ? 27.913 -1.344 -30.629 1.00 94.62 99 TYR A CA 1
ATOM 797 C C . TYR A 1 99 ? 29.210 -2.000 -31.097 1.00 94.62 99 TYR A C 1
ATOM 799 O O . TYR A 1 99 ? 30.155 -1.294 -31.438 1.00 94.62 99 TYR A O 1
ATOM 807 N N . THR A 1 100 ? 29.259 -3.331 -31.153 1.00 94.44 100 THR A N 1
ATOM 808 C CA . THR A 1 100 ? 30.437 -4.064 -31.646 1.00 94.44 100 THR A CA 1
ATOM 809 C C . THR A 1 100 ? 30.697 -3.795 -33.130 1.00 94.44 100 THR A C 1
ATOM 811 O O . THR A 1 100 ? 31.841 -3.535 -33.508 1.00 94.44 100 THR A O 1
ATOM 814 N N . LEU A 1 101 ? 29.657 -3.765 -33.971 1.00 93.75 101 LEU A N 1
ATOM 815 C CA . LEU A 1 101 ? 29.787 -3.413 -35.390 1.00 93.75 101 LEU A CA 1
ATOM 816 C C . LEU A 1 101 ? 30.273 -1.967 -35.554 1.00 93.75 101 LEU A C 1
ATOM 818 O O . LEU A 1 101 ? 31.230 -1.711 -36.280 1.00 93.75 101 LEU A O 1
ATOM 822 N N . VAL A 1 102 ? 29.679 -1.020 -34.826 1.00 93.69 102 VAL A N 1
ATOM 823 C CA . VAL A 1 102 ? 30.109 0.384 -34.869 1.00 93.69 102 VAL A CA 1
ATOM 824 C C . VAL A 1 102 ? 31.564 0.511 -34.413 1.00 93.69 102 VAL A C 1
ATOM 826 O O . VAL A 1 102 ? 32.378 1.064 -35.143 1.00 93.69 102 VAL A O 1
ATOM 829 N N . ALA A 1 103 ? 31.940 -0.052 -33.266 1.00 93.00 103 ALA A N 1
ATOM 830 C CA . ALA A 1 103 ? 33.308 0.036 -32.757 1.00 93.00 103 ALA A CA 1
ATOM 831 C C . ALA A 1 103 ? 34.338 -0.560 -33.729 1.00 93.00 103 ALA A C 1
ATOM 833 O O . ALA A 1 103 ? 35.380 0.048 -33.959 1.00 93.00 103 ALA A O 1
ATOM 834 N N . THR A 1 104 ? 34.044 -1.709 -34.341 1.00 90.69 104 THR A N 1
ATOM 835 C CA . THR A 1 104 ? 34.935 -2.325 -35.339 1.00 90.69 104 THR A CA 1
ATOM 836 C C . THR A 1 104 ? 35.026 -1.500 -36.619 1.00 90.69 104 THR A C 1
ATOM 838 O O . THR A 1 104 ? 36.120 -1.335 -37.155 1.00 90.69 104 THR A O 1
ATOM 841 N N . ALA A 1 105 ? 33.921 -0.911 -37.079 1.00 89.81 105 ALA A N 1
ATOM 842 C CA . ALA A 1 105 ? 33.928 0.013 -38.207 1.00 89.81 105 ALA A CA 1
ATOM 843 C C . ALA A 1 105 ? 34.774 1.261 -37.904 1.00 89.81 105 ALA A C 1
ATOM 845 O O . ALA A 1 105 ? 35.615 1.630 -38.717 1.00 89.81 105 ALA A O 1
ATOM 846 N N . TRP A 1 106 ? 34.642 1.866 -36.721 1.00 86.88 106 TRP A N 1
ATOM 847 C CA . T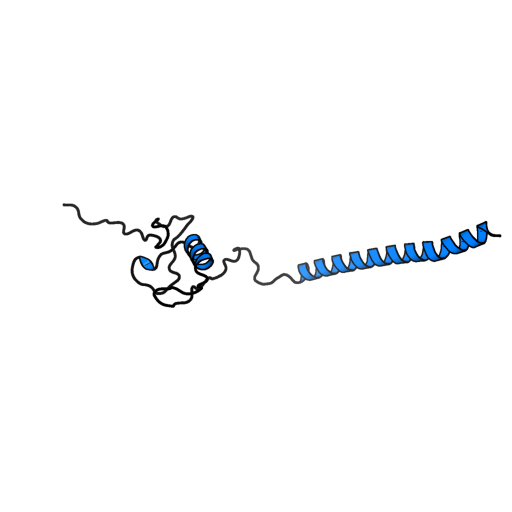RP A 1 106 ? 35.467 3.011 -36.319 1.00 86.88 106 TRP A CA 1
ATOM 848 C C . TRP A 1 106 ? 36.944 2.628 -36.166 1.00 86.88 106 TRP A C 1
ATOM 850 O O . TRP A 1 106 ? 37.807 3.299 -36.718 1.00 86.88 106 TRP A O 1
ATOM 860 N N . LEU A 1 107 ? 37.258 1.522 -35.493 1.00 86.19 107 LEU A N 1
ATOM 861 C CA . LEU A 1 107 ? 38.642 1.085 -35.279 1.00 86.19 107 LEU A CA 1
ATOM 862 C C . LEU A 1 107 ? 39.302 0.472 -36.518 1.00 86.19 107 LEU A C 1
ATOM 864 O O . LEU A 1 107 ? 40.518 0.361 -36.536 1.00 86.19 107 LEU A O 1
ATOM 868 N N . GLY A 1 108 ? 38.549 0.059 -37.538 1.00 85.50 108 GLY A N 1
ATOM 869 C CA . GLY A 1 108 ? 39.095 -0.458 -38.795 1.00 85.50 108 GLY A CA 1
ATOM 870 C C . GLY A 1 108 ? 39.159 0.609 -39.886 1.00 85.50 108 GLY A C 1
ATOM 871 O O . GLY A 1 108 ? 40.211 0.854 -40.473 1.00 85.50 108 GLY A O 1
ATOM 872 N N . ILE A 1 109 ? 38.036 1.280 -40.148 1.00 80.81 109 ILE A N 1
ATOM 873 C CA . ILE A 1 109 ? 37.912 2.257 -41.237 1.00 80.81 109 ILE A CA 1
ATOM 874 C C . ILE A 1 109 ? 38.723 3.517 -40.927 1.00 80.81 109 ILE A C 1
ATOM 876 O O . ILE A 1 109 ? 39.387 4.031 -41.824 1.00 80.81 109 ILE A O 1
ATOM 880 N N . VAL A 1 110 ? 38.736 4.010 -39.683 1.00 82.25 110 VAL A N 1
ATOM 881 C CA . VAL A 1 110 ? 39.491 5.231 -39.338 1.00 82.25 110 VAL A CA 1
ATOM 882 C C . VAL A 1 110 ? 41.003 5.056 -39.533 1.00 82.25 110 VAL A C 1
ATOM 884 O O . VAL A 1 110 ? 41.589 5.879 -40.234 1.00 82.25 110 VAL A O 1
ATOM 887 N N . PRO A 1 111 ? 41.670 4.001 -39.028 1.00 82.69 111 PRO A N 1
ATOM 888 C CA . PRO A 1 111 ? 43.094 3.827 -39.312 1.00 82.69 111 PRO A CA 1
ATOM 889 C C . PRO A 1 111 ? 43.384 3.505 -40.782 1.00 82.69 111 PRO A C 1
ATOM 891 O O . PRO A 1 111 ? 44.390 3.975 -41.306 1.00 82.69 111 PRO A O 1
ATOM 894 N N . LEU A 1 112 ? 42.506 2.784 -41.492 1.00 75.75 112 LEU A N 1
ATOM 895 C CA . LEU A 1 112 ? 42.696 2.534 -42.928 1.00 75.75 112 LEU A CA 1
ATOM 896 C C . LEU A 1 112 ? 42.577 3.813 -43.764 1.00 75.75 112 LEU A C 1
ATOM 898 O O . LEU A 1 112 ? 43.382 4.026 -44.669 1.00 75.75 112 LEU A O 1
ATOM 902 N N . THR A 1 113 ? 41.602 4.672 -43.466 1.00 78.62 113 THR A N 1
ATOM 903 C CA . THR A 1 113 ? 41.428 5.968 -44.141 1.00 78.62 113 THR A CA 1
ATOM 904 C C . THR A 1 113 ? 42.563 6.930 -43.799 1.00 78.62 113 THR A C 1
ATOM 906 O O . THR A 1 113 ? 43.112 7.544 -44.709 1.00 78.62 113 THR A O 1
ATOM 909 N N . ALA A 1 114 ? 43.008 6.988 -42.541 1.00 77.94 114 ALA A N 1
ATOM 910 C CA . ALA A 1 114 ? 44.178 7.772 -42.142 1.00 77.94 114 ALA A CA 1
ATOM 911 C C . ALA A 1 114 ? 45.456 7.314 -42.871 1.00 77.94 114 ALA A C 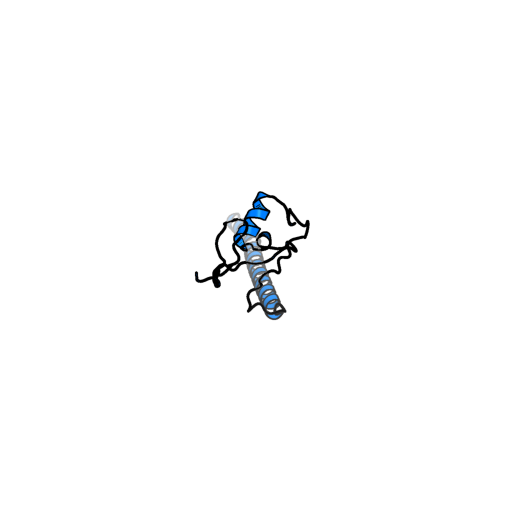1
ATOM 913 O O . ALA A 1 114 ? 46.150 8.137 -43.464 1.00 77.94 114 ALA A O 1
ATOM 914 N N . CYS A 1 115 ? 45.729 6.005 -42.930 1.00 74.19 115 CYS A N 1
ATOM 915 C CA . CYS A 1 115 ? 46.858 5.463 -43.697 1.00 74.19 115 CYS A CA 1
ATOM 916 C C . CYS A 1 115 ? 46.734 5.684 -45.214 1.00 74.19 115 CYS A C 1
ATOM 918 O O . CYS A 1 115 ? 47.752 5.709 -45.901 1.00 74.19 115 CYS A O 1
ATOM 920 N N . ARG A 1 116 ? 45.515 5.813 -45.754 1.00 74.44 116 ARG A N 1
ATOM 921 C CA . ARG A 1 116 ? 45.272 6.091 -47.182 1.00 74.44 116 ARG A CA 1
ATOM 922 C C . ARG A 1 116 ? 45.382 7.566 -47.552 1.00 74.44 116 ARG A C 1
ATOM 924 O O . ARG A 1 116 ? 45.659 7.843 -48.707 1.00 74.44 116 ARG A O 1
ATOM 931 N N . ILE A 1 117 ? 45.140 8.479 -46.617 1.00 79.88 117 ILE A N 1
ATOM 932 C CA . ILE A 1 117 ? 45.263 9.928 -46.840 1.00 79.88 117 ILE A CA 1
ATOM 933 C C . ILE A 1 117 ? 46.715 10.391 -46.649 1.00 79.88 117 ILE A C 1
ATOM 935 O O . ILE A 1 117 ? 47.145 11.331 -47.306 1.00 79.88 117 ILE A O 1
ATOM 939 N N . TYR A 1 118 ? 47.470 9.740 -45.757 1.00 70.50 118 TYR A N 1
ATOM 940 C CA . TYR A 1 118 ? 48.858 10.104 -45.438 1.00 70.50 118 TYR A CA 1
ATOM 941 C C . TYR A 1 118 ? 49.927 9.395 -46.293 1.00 70.50 118 TYR A C 1
ATOM 943 O O . TYR A 1 118 ? 51.121 9.580 -46.051 1.00 70.50 118 TYR A O 1
ATOM 951 N N . ARG A 1 119 ? 49.514 8.569 -47.259 1.00 55.06 119 ARG A N 1
ATOM 952 C CA . ARG A 1 119 ? 50.371 7.929 -48.265 1.00 55.06 119 ARG A CA 1
ATOM 953 C C . ARG A 1 119 ? 50.070 8.525 -49.630 1.00 55.06 119 ARG A C 1
ATOM 955 O O . ARG A 1 119 ? 51.039 8.682 -50.401 1.00 55.06 119 ARG A O 1
#

Foldseek 3Di:
DDDDDPVPQQAAPQPRHGADPVWGWDQQDPDDDNHRTHTPVRVVVVCVVVVDQADPPHRHGGDDDDPDDPPDPPDDPVVVVVVVVVVVVVVVVVVVVVVVVVVCCCVPVVVVVVVVVVD

Sequence (119 aa):
MMDSEVSNADICRVCRSEGVADRPLFHPCICTGSIKWIHQECLMQWMRYSRKEYCELCGHRFSFTPIYSPDMPRRLPLKDLAAGLLSSIATAVKYWFHYTLVATAWLGIVPLTACRIYR

Organism: NCBI:txid1586634